Protein AF-A0A1W0VYA9-F1 (afdb_monomer_lite)

Structure (mmCIF, N/CA/C/O backbone):
data_AF-A0A1W0VYA9-F1
#
_entry.id   AF-A0A1W0VYA9-F1
#
loop_
_atom_site.group_PDB
_atom_site.id
_atom_site.type_symbol
_atom_site.label_atom_id
_atom_site.label_alt_id
_atom_site.label_comp_id
_atom_site.label_asym_id
_atom_site.label_entity_id
_atom_site.label_seq_id
_atom_site.pdbx_PDB_ins_code
_atom_site.Cartn_x
_atom_site.Cartn_y
_atom_site.Cartn_z
_atom_site.occupancy
_atom_site.B_iso_or_equiv
_atom_site.auth_seq_id
_atom_site.auth_comp_id
_atom_site.auth_asym_id
_atom_site.auth_atom_id
_atom_site.pdbx_PDB_model_num
ATOM 1 N N . MET A 1 1 ? -23.609 2.599 17.150 1.00 36.56 1 MET A N 1
ATOM 2 C CA . MET A 1 1 ? -22.991 3.908 17.448 1.00 36.56 1 MET A CA 1
ATOM 3 C C . MET A 1 1 ? -21.553 3.846 16.967 1.00 36.56 1 MET A C 1
ATOM 5 O O . MET A 1 1 ? -20.753 3.131 17.550 1.00 36.56 1 MET A O 1
ATOM 9 N N . SER A 1 2 ? -21.270 4.450 15.819 1.00 45.41 2 SER A N 1
ATOM 10 C CA . SER A 1 2 ? -19.968 4.405 15.147 1.00 45.41 2 SER A CA 1
ATOM 11 C C . SER A 1 2 ? -18.981 5.362 15.827 1.00 45.41 2 SER A C 1
ATOM 13 O O . SER A 1 2 ? -19.241 6.559 15.921 1.00 45.41 2 SER A O 1
ATOM 15 N N . ASN A 1 3 ? -17.870 4.805 16.318 1.00 47.19 3 ASN A N 1
ATOM 16 C CA . ASN A 1 3 ? -16.757 5.458 17.019 1.00 47.19 3 ASN A CA 1
ATOM 17 C C . ASN A 1 3 ? -15.982 6.453 16.124 1.00 47.19 3 ASN A C 1
ATOM 19 O O . ASN A 1 3 ? -14.814 6.244 15.819 1.00 47.19 3 ASN A O 1
ATOM 23 N N . PHE A 1 4 ? -16.598 7.565 15.721 1.00 50.06 4 PHE A N 1
ATOM 24 C CA . PHE A 1 4 ? -15.884 8.676 15.066 1.00 50.06 4 PHE A CA 1
ATOM 25 C C . PHE A 1 4 ? -15.090 9.562 16.051 1.00 50.06 4 PHE A C 1
ATOM 27 O O . PHE A 1 4 ? -14.521 10.568 15.646 1.00 50.06 4 PHE A O 1
ATOM 34 N N . LEU A 1 5 ? -15.050 9.221 17.345 1.00 52.38 5 LEU A N 1
ATOM 35 C CA . LEU A 1 5 ? -14.469 10.059 18.404 1.00 52.38 5 LEU A CA 1
ATOM 36 C C . LEU A 1 5 ? -12.966 9.858 18.627 1.00 52.38 5 LEU A C 1
ATOM 38 O O . LEU A 1 5 ? -12.397 10.486 19.516 1.00 52.38 5 LEU A O 1
ATOM 42 N N . THR A 1 6 ? -12.309 8.998 17.851 1.00 66.44 6 THR A N 1
ATOM 43 C CA . THR A 1 6 ? -10.877 8.754 18.020 1.00 66.44 6 THR A CA 1
ATOM 44 C C . THR A 1 6 ? -10.183 8.725 16.673 1.00 66.44 6 THR A C 1
ATOM 46 O O . THR A 1 6 ? -10.578 7.950 15.804 1.00 66.44 6 THR A O 1
ATOM 49 N N . TYR A 1 7 ? -9.114 9.505 16.529 1.00 85.06 7 TYR A N 1
ATOM 50 C CA . TYR A 1 7 ? -8.219 9.515 15.366 1.00 85.06 7 TYR A CA 1
ATOM 51 C C . TYR A 1 7 ? -7.343 8.251 15.301 1.00 85.06 7 TYR A C 1
ATOM 53 O O . TYR A 1 7 ? -6.219 8.293 14.826 1.00 85.06 7 TYR A O 1
ATOM 61 N N . ASN A 1 8 ? -7.833 7.126 15.825 1.00 93.75 8 ASN A N 1
ATOM 62 C CA . ASN A 1 8 ? -7.095 5.877 15.914 1.00 93.75 8 ASN A CA 1
ATOM 63 C C . ASN A 1 8 ? -7.169 5.104 14.600 1.00 93.75 8 ASN A C 1
ATOM 65 O O . ASN A 1 8 ? -8.185 5.125 13.901 1.00 93.75 8 ASN A O 1
ATOM 69 N N . CYS A 1 9 ? -6.109 4.361 14.301 1.00 95.12 9 CYS A N 1
ATOM 70 C CA . CYS A 1 9 ? -6.065 3.505 13.133 1.00 95.12 9 CYS A CA 1
ATOM 71 C C . CYS A 1 9 ? -7.127 2.414 13.237 1.00 95.12 9 CYS A C 1
ATOM 73 O O . CYS A 1 9 ? -7.156 1.624 14.183 1.00 95.12 9 CYS A O 1
ATOM 75 N N . VAL A 1 10 ? -7.973 2.333 12.214 1.00 94.62 10 VAL A N 1
ATOM 76 C CA . VAL A 1 10 ? -9.103 1.395 12.163 1.00 94.62 10 VAL A CA 1
ATOM 77 C C . VAL A 1 10 ? -8.679 -0.073 12.077 1.00 94.62 10 VAL A C 1
ATOM 79 O O . VAL A 1 10 ? -9.494 -0.964 12.299 1.00 94.62 10 VAL A O 1
ATOM 82 N N . PHE A 1 11 ? -7.408 -0.336 11.770 1.00 95.25 11 PHE A N 1
ATOM 83 C CA . PHE A 1 11 ? -6.836 -1.680 11.750 1.00 95.25 11 PHE A CA 1
ATOM 84 C C . PHE A 1 11 ? -6.321 -2.139 13.122 1.00 95.25 11 PHE A C 1
ATOM 86 O O . PHE A 1 11 ? -6.120 -3.334 13.331 1.00 95.25 11 PHE A O 1
ATOM 93 N N . CYS A 1 12 ? -6.118 -1.218 14.065 1.00 93.81 12 CYS A N 1
ATOM 94 C CA . CYS A 1 12 ? -5.491 -1.485 15.358 1.00 93.81 12 CYS A CA 1
ATOM 95 C C . CYS A 1 12 ? -6.550 -1.633 16.461 1.00 93.81 12 CYS A C 1
ATOM 97 O O . CYS A 1 12 ? -6.695 -0.780 17.333 1.00 93.81 12 CYS A O 1
ATOM 99 N N . THR A 1 13 ? -7.314 -2.731 16.424 1.00 87.12 13 THR A N 1
ATOM 100 C CA . THR A 1 13 ? -8.435 -2.954 17.359 1.00 87.12 13 THR A CA 1
ATOM 101 C C . THR A 1 13 ? -7.998 -3.395 18.756 1.00 87.12 13 THR A C 1
ATOM 103 O O . THR A 1 13 ? -8.692 -3.109 19.726 1.00 87.12 13 THR A O 1
ATOM 106 N N . SER A 1 14 ? -6.875 -4.111 18.873 1.00 86.38 14 SER A N 1
ATOM 107 C CA . SER A 1 14 ? -6.398 -4.666 20.152 1.00 86.38 14 SER A CA 1
ATOM 108 C C . SER A 1 14 ? -5.595 -3.668 20.985 1.00 86.38 14 SER A C 1
ATOM 110 O O . SER A 1 14 ? -5.636 -3.721 22.209 1.00 86.38 14 SER A O 1
ATOM 112 N N . MET A 1 15 ? -4.874 -2.757 20.330 1.00 88.75 15 MET A N 1
ATOM 113 C CA . MET A 1 15 ? -4.170 -1.643 20.960 1.00 88.75 15 MET A CA 1
ATOM 114 C C . MET A 1 15 ? -4.425 -0.393 20.119 1.00 88.75 15 MET A C 1
ATOM 116 O O . MET A 1 15 ? -3.854 -0.292 19.033 1.00 88.75 15 MET A O 1
ATOM 120 N N . PRO A 1 16 ? -5.296 0.528 20.568 1.00 89.81 16 PRO A N 1
ATOM 121 C CA . PRO A 1 16 ? -5.581 1.747 19.827 1.00 89.81 16 PRO A CA 1
ATOM 122 C C . PRO A 1 16 ? -4.317 2.597 19.685 1.00 89.81 16 PRO A C 1
ATOM 124 O O . PRO A 1 16 ? -3.683 2.954 20.675 1.00 89.81 16 PRO A O 1
ATOM 127 N N . ILE A 1 17 ? -3.960 2.903 18.442 1.00 93.00 17 ILE A N 1
ATOM 128 C CA . ILE A 1 17 ? -2.825 3.754 18.079 1.00 93.00 17 ILE A CA 1
ATOM 129 C C . ILE A 1 17 ? -3.374 4.880 17.212 1.00 93.00 17 ILE A C 1
ATOM 131 O O . ILE A 1 17 ? -4.177 4.614 16.316 1.00 93.00 17 ILE A O 1
ATOM 135 N N . GLU A 1 18 ? -2.939 6.113 17.464 1.00 93.88 18 GLU A N 1
ATOM 136 C CA . GLU A 1 18 ? -3.284 7.262 16.629 1.00 93.88 18 GLU A CA 1
ATOM 137 C C . GLU A 1 18 ? -2.821 7.035 15.183 1.00 93.88 18 GLU A C 1
ATOM 139 O O . GLU A 1 18 ? -1.686 6.637 14.909 1.00 93.88 18 GLU A O 1
ATOM 144 N N . GLU A 1 19 ? -3.719 7.265 14.236 1.00 93.81 19 GLU A N 1
ATOM 145 C C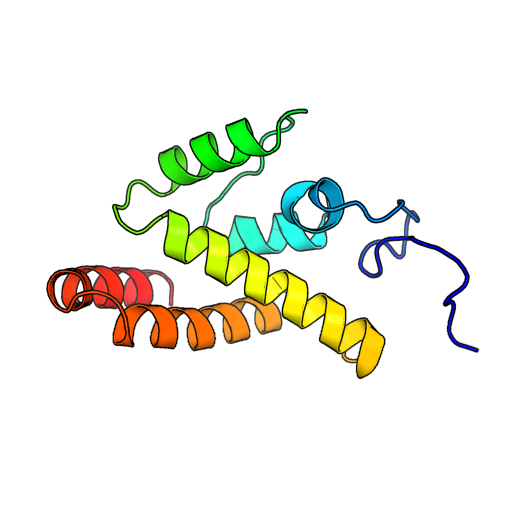A . GLU A 1 19 ? -3.436 7.095 12.825 1.00 93.81 19 GLU A CA 1
ATOM 146 C C . GLU A 1 19 ? -2.657 8.294 12.287 1.00 93.81 19 GLU A C 1
ATOM 148 O O . GLU A 1 19 ? -3.198 9.374 12.064 1.00 93.81 19 GLU A O 1
ATOM 153 N N . SER A 1 20 ? -1.380 8.072 12.002 1.00 94.38 20 SER A N 1
ATOM 154 C CA . SER A 1 20 ? -0.578 8.945 11.148 1.00 94.38 20 SER A CA 1
ATOM 155 C C . SER A 1 20 ? -0.416 8.333 9.754 1.00 94.38 20 SER A C 1
ATOM 157 O O . SER A 1 20 ? -0.682 7.149 9.541 1.00 94.38 20 SER A O 1
ATOM 159 N N . VAL A 1 21 ? 0.069 9.123 8.791 1.00 93.69 21 VAL A N 1
ATOM 160 C CA . VAL A 1 21 ? 0.434 8.613 7.455 1.00 93.69 21 VAL A CA 1
ATOM 161 C C . VAL A 1 21 ? 1.492 7.511 7.572 1.00 93.69 21 VAL A C 1
ATOM 163 O O . VAL A 1 21 ? 1.356 6.460 6.947 1.00 93.69 21 VAL A O 1
ATOM 166 N N . THR A 1 22 ? 2.510 7.720 8.412 1.00 94.19 22 THR A N 1
ATOM 167 C CA . THR A 1 22 ? 3.563 6.730 8.673 1.00 94.19 22 THR A CA 1
ATOM 168 C C . THR A 1 22 ? 2.983 5.459 9.276 1.00 94.19 22 THR A C 1
ATOM 170 O O . THR A 1 22 ? 3.263 4.370 8.783 1.00 94.19 22 THR A O 1
ATOM 173 N N . HIS A 1 23 ? 2.088 5.586 10.258 1.00 94.88 23 HIS A N 1
ATOM 174 C CA . HIS A 1 23 ? 1.462 4.420 10.859 1.00 94.88 23 HIS A CA 1
ATOM 175 C C . HIS A 1 23 ? 0.615 3.653 9.844 1.00 94.88 23 HIS A C 1
ATOM 177 O O . HIS A 1 23 ? 0.801 2.452 9.674 1.00 94.88 23 HIS A O 1
ATOM 183 N N . LEU A 1 24 ? -0.277 4.338 9.126 1.00 96.31 24 LEU A N 1
ATOM 184 C CA . LEU A 1 24 ? -1.184 3.703 8.173 1.00 96.31 24 LEU A CA 1
ATOM 185 C C . LEU A 1 24 ? -0.438 2.896 7.105 1.00 96.31 24 LEU A C 1
ATOM 187 O O . LEU A 1 24 ? -0.887 1.810 6.741 1.00 96.31 24 LEU A O 1
ATOM 191 N N . PHE A 1 25 ? 0.674 3.424 6.594 1.00 96.56 25 PHE A N 1
ATOM 192 C CA . PHE A 1 25 ? 1.387 2.794 5.488 1.00 96.56 25 PHE A CA 1
ATOM 193 C C . PHE A 1 25 ? 2.574 1.935 5.911 1.00 96.56 25 PHE A C 1
ATOM 195 O O . PHE A 1 25 ? 2.912 1.042 5.147 1.00 96.56 25 PHE A O 1
ATOM 202 N N . LEU A 1 26 ? 3.204 2.153 7.067 1.00 95.19 26 LEU A N 1
ATOM 203 C CA . LEU A 1 26 ? 4.448 1.466 7.448 1.00 95.19 26 LEU A CA 1
ATOM 204 C C . LEU A 1 26 ? 4.336 0.732 8.789 1.00 95.19 26 LEU A C 1
ATOM 206 O O . LEU A 1 26 ? 4.628 -0.462 8.852 1.00 95.19 26 LEU A O 1
ATOM 210 N N . ASP A 1 27 ? 3.895 1.407 9.853 1.00 94.00 27 ASP A N 1
ATOM 211 C CA . ASP A 1 27 ? 3.974 0.832 11.208 1.00 94.00 27 ASP A CA 1
ATOM 212 C C . ASP A 1 27 ? 2.790 -0.075 11.559 1.00 94.00 27 ASP A C 1
ATOM 214 O O . ASP A 1 27 ? 2.885 -0.920 12.449 1.00 94.00 27 ASP A O 1
ATOM 218 N N . CYS A 1 28 ? 1.654 0.096 10.883 1.00 95.56 28 CYS A N 1
ATOM 219 C CA . CYS A 1 28 ? 0.455 -0.685 11.137 1.00 95.56 28 CYS A CA 1
ATOM 220 C C . CYS A 1 28 ? 0.713 -2.173 10.835 1.00 95.56 28 CYS A C 1
ATOM 222 O O . CYS A 1 28 ? 1.120 -2.500 9.714 1.00 95.56 28 CYS A O 1
ATOM 224 N N . PRO A 1 29 ? 0.390 -3.107 11.754 1.00 95.75 29 PRO A N 1
ATOM 225 C CA . PRO A 1 29 ? 0.570 -4.541 11.514 1.00 95.75 29 PRO A CA 1
ATOM 226 C C . PRO A 1 29 ? -0.144 -5.039 10.248 1.00 95.75 29 PRO A C 1
ATOM 228 O O . PRO A 1 29 ? 0.383 -5.868 9.505 1.00 95.75 29 PRO A O 1
ATOM 231 N N . PHE A 1 30 ? -1.326 -4.491 9.944 1.00 97.06 30 PHE A N 1
ATOM 232 C CA . PHE A 1 30 ? -2.032 -4.808 8.704 1.00 97.06 30 PHE A CA 1
ATOM 233 C C . PHE A 1 30 ? -1.233 -4.369 7.466 1.00 97.06 30 PHE A C 1
ATOM 235 O O . PHE A 1 30 ? -1.079 -5.147 6.526 1.00 97.06 30 PHE A O 1
ATOM 242 N N . ALA A 1 31 ? -0.671 -3.159 7.471 1.00 97.19 31 ALA A N 1
ATOM 243 C CA . ALA A 1 31 ? 0.164 -2.677 6.374 1.00 97.19 31 ALA A CA 1
ATOM 244 C C . ALA A 1 31 ? 1.433 -3.528 6.216 1.00 97.19 31 ALA A C 1
ATOM 246 O O . ALA A 1 31 ? 1.742 -3.957 5.106 1.00 97.19 31 ALA A O 1
ATOM 247 N N . GLN A 1 32 ? 2.109 -3.867 7.317 1.00 96.75 32 GLN A N 1
ATOM 248 C CA . GLN A 1 32 ? 3.293 -4.737 7.303 1.00 96.75 32 GLN A CA 1
ATOM 249 C C . GLN A 1 32 ? 2.994 -6.109 6.695 1.00 96.75 32 GLN A C 1
ATOM 251 O O . GLN A 1 32 ? 3.754 -6.587 5.855 1.00 96.75 32 GLN A O 1
ATOM 256 N N . THR A 1 33 ? 1.857 -6.721 7.044 1.00 97.44 33 THR A N 1
ATOM 257 C CA . THR A 1 33 ? 1.450 -7.991 6.419 1.00 97.44 33 THR A CA 1
ATOM 258 C C . THR A 1 33 ? 1.142 -7.840 4.929 1.00 97.44 33 THR A C 1
ATOM 260 O O . THR A 1 33 ? 1.439 -8.758 4.169 1.00 97.44 33 THR A O 1
ATOM 263 N N . CYS A 1 34 ? 0.623 -6.691 4.481 1.00 97.94 34 CYS A N 1
ATOM 264 C CA . CYS A 1 34 ? 0.439 -6.402 3.056 1.00 97.94 34 CYS A CA 1
ATOM 265 C C . CYS A 1 34 ? 1.782 -6.271 2.320 1.00 97.94 34 CYS A C 1
ATOM 267 O O . CYS A 1 34 ? 1.952 -6.887 1.267 1.00 97.94 34 CYS A O 1
ATOM 269 N N . TRP A 1 35 ? 2.758 -5.552 2.882 1.00 97.75 35 TRP A N 1
ATOM 270 C CA . TRP A 1 35 ? 4.114 -5.460 2.321 1.00 97.75 35 TRP A CA 1
ATOM 271 C C . TRP A 1 35 ? 4.816 -6.815 2.264 1.00 97.75 35 TRP A C 1
ATOM 273 O O . TRP A 1 35 ? 5.405 -7.155 1.237 1.00 97.75 35 TRP A O 1
ATOM 283 N N . ALA A 1 36 ? 4.662 -7.638 3.302 1.00 97.00 36 ALA A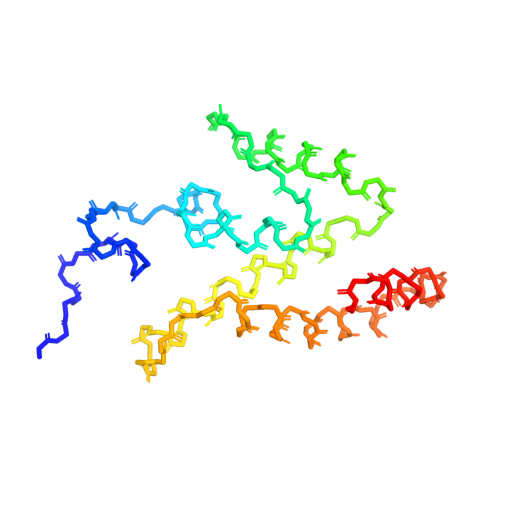 N 1
ATOM 284 C CA . ALA A 1 36 ? 5.218 -8.986 3.340 1.00 97.00 36 ALA A CA 1
ATOM 285 C C . ALA A 1 36 ? 4.706 -9.868 2.188 1.00 97.00 36 ALA A C 1
ATOM 287 O O . ALA A 1 36 ? 5.424 -10.753 1.727 1.00 97.00 36 ALA A O 1
ATOM 288 N N . THR A 1 37 ? 3.507 -9.601 1.649 1.00 96.38 37 THR A N 1
ATOM 289 C CA . THR A 1 37 ? 3.023 -10.326 0.462 1.00 96.38 37 THR A CA 1
ATOM 290 C C . THR A 1 37 ? 3.881 -10.088 -0.774 1.00 96.38 37 THR A C 1
ATOM 292 O O . THR A 1 37 ? 3.903 -10.963 -1.628 1.00 96.38 37 THR A O 1
ATOM 295 N N . LEU A 1 38 ? 4.565 -8.941 -0.866 1.00 95.00 38 LEU A N 1
ATOM 296 C CA . LEU A 1 38 ? 5.518 -8.562 -1.918 1.00 95.00 38 LEU A CA 1
ATOM 297 C C . LEU A 1 38 ? 6.957 -8.996 -1.595 1.00 95.00 38 LEU A C 1
ATOM 299 O O . LEU A 1 38 ? 7.877 -8.621 -2.316 1.00 95.00 38 LEU A O 1
ATOM 303 N N . GLY A 1 39 ? 7.165 -9.739 -0.502 1.00 94.94 39 GLY A N 1
ATOM 304 C CA . GLY A 1 39 ? 8.498 -10.077 -0.001 1.00 94.94 39 GLY A CA 1
ATOM 305 C C . GLY A 1 39 ? 9.234 -8.897 0.641 1.00 94.94 39 GLY A C 1
ATOM 306 O O . GLY A 1 39 ? 10.442 -8.977 0.836 1.00 94.94 39 GLY A O 1
ATOM 307 N N . LEU A 1 40 ? 8.528 -7.806 0.961 1.00 95.75 40 LEU A N 1
ATOM 308 C CA . LEU A 1 40 ? 9.120 -6.612 1.557 1.00 95.75 40 LEU A CA 1
ATOM 309 C C . LEU A 1 40 ? 9.110 -6.677 3.082 1.00 95.75 40 LEU A C 1
ATOM 311 O O . LEU A 1 40 ? 8.081 -6.953 3.702 1.00 95.75 40 LEU A O 1
ATOM 315 N N . ILE A 1 41 ? 10.253 -6.348 3.679 1.00 93.38 41 ILE A N 1
ATOM 316 C CA . ILE A 1 41 ? 10.417 -6.190 5.123 1.00 93.38 41 ILE A CA 1
ATOM 317 C C . ILE A 1 41 ? 10.452 -4.697 5.433 1.00 93.38 41 ILE A C 1
ATOM 319 O O . ILE A 1 41 ? 11.294 -3.965 4.902 1.00 93.38 41 ILE A O 1
ATOM 323 N N . VAL A 1 42 ? 9.535 -4.253 6.296 1.00 91.19 42 VAL A N 1
ATOM 324 C CA . VAL A 1 42 ? 9.494 -2.870 6.780 1.00 91.19 42 VAL A CA 1
ATOM 325 C C . VAL A 1 42 ? 10.596 -2.687 7.824 1.00 91.19 42 VAL A C 1
ATOM 327 O O . VAL A 1 42 ? 10.566 -3.357 8.857 1.00 91.19 42 VAL A O 1
ATOM 330 N N . PRO A 1 43 ? 11.597 -1.832 7.572 1.00 86.25 43 PRO A N 1
ATOM 331 C CA . PRO A 1 43 ? 12.656 -1.587 8.532 1.00 86.25 43 PRO A CA 1
ATOM 332 C C . PRO A 1 43 ? 12.123 -0.717 9.683 1.00 86.25 43 PRO A C 1
ATOM 334 O O . PRO A 1 43 ? 11.296 0.169 9.476 1.00 86.25 43 PRO A O 1
ATOM 337 N N . HIS A 1 44 ? 12.617 -0.935 10.903 1.00 79.44 44 HIS A N 1
ATOM 338 C CA . HIS A 1 44 ? 12.298 -0.080 12.051 1.00 79.44 44 HIS A CA 1
ATOM 339 C C . HIS A 1 44 ? 13.099 1.227 11.987 1.00 79.44 44 HIS A C 1
ATOM 341 O O . HIS A 1 44 ? 14.093 1.401 12.693 1.00 79.44 44 HIS A O 1
ATOM 347 N N . LEU A 1 45 ? 12.687 2.132 11.102 1.00 78.56 45 LEU A N 1
ATOM 348 C CA . LEU A 1 45 ? 13.308 3.440 10.901 1.00 78.56 45 LEU A CA 1
ATOM 349 C C . LEU A 1 45 ? 12.336 4.557 11.263 1.00 78.56 45 LEU A C 1
ATOM 351 O O . LEU A 1 45 ? 11.136 4.441 11.049 1.00 78.56 45 LEU A O 1
ATOM 355 N N . GLN A 1 46 ? 12.872 5.671 11.760 1.00 76.56 46 GLN A N 1
ATOM 356 C CA . GLN A 1 46 ? 12.075 6.873 12.024 1.00 76.56 46 GLN A CA 1
ATOM 357 C C . GLN A 1 46 ? 11.754 7.665 10.749 1.00 76.56 46 GLN A C 1
ATOM 359 O O . GLN A 1 46 ? 10.796 8.431 10.745 1.00 76.56 46 GLN A O 1
ATOM 364 N N . ASP A 1 47 ? 12.543 7.493 9.681 1.00 88.81 47 ASP A N 1
ATOM 365 C CA . ASP A 1 47 ? 12.376 8.219 8.420 1.00 88.81 47 ASP A CA 1
ATOM 366 C C . ASP A 1 47 ? 11.599 7.385 7.374 1.00 88.81 47 ASP A C 1
ATOM 368 O O . ASP A 1 47 ? 12.121 6.381 6.860 1.00 88.81 47 ASP A O 1
ATOM 372 N N . PRO A 1 48 ? 10.373 7.803 6.996 1.00 89.31 48 PRO A N 1
ATOM 373 C CA . PRO A 1 48 ? 9.593 7.147 5.950 1.00 89.31 48 PRO A CA 1
ATOM 374 C C . PRO A 1 48 ? 10.288 7.163 4.582 1.00 89.31 48 PRO A C 1
ATOM 376 O O . PRO A 1 48 ? 10.127 6.221 3.802 1.00 89.31 48 PRO A O 1
ATOM 379 N N . PHE A 1 49 ? 11.081 8.195 4.273 1.00 90.31 49 PHE A N 1
ATOM 380 C CA . PHE A 1 49 ? 11.760 8.295 2.980 1.00 90.31 49 PHE A CA 1
ATOM 381 C C . PHE A 1 49 ? 12.874 7.259 2.852 1.00 90.31 49 PHE A C 1
ATOM 383 O O . PHE A 1 49 ? 12.993 6.609 1.808 1.00 90.31 49 PHE A O 1
ATOM 390 N N . LEU A 1 50 ? 13.635 7.030 3.924 1.00 92.94 50 LEU A N 1
ATOM 391 C CA . LEU A 1 50 ? 14.640 5.970 3.958 1.00 92.94 50 LEU A CA 1
ATOM 392 C C . LEU A 1 50 ? 14.005 4.578 3.802 1.00 92.94 50 LEU A C 1
ATOM 394 O O . LEU A 1 50 ? 14.547 3.730 3.091 1.00 92.94 50 LEU A O 1
ATOM 398 N N . THR A 1 51 ? 12.814 4.367 4.368 1.00 93.25 51 THR A N 1
ATOM 399 C CA . THR A 1 51 ? 12.046 3.125 4.170 1.00 93.25 51 THR A CA 1
ATOM 400 C C . THR A 1 51 ? 11.701 2.895 2.697 1.00 93.25 51 THR A C 1
ATOM 402 O O . THR A 1 51 ? 11.905 1.796 2.179 1.00 93.25 51 THR A O 1
ATOM 405 N N . VAL A 1 52 ? 11.267 3.934 1.976 1.00 92.94 52 VAL A N 1
ATOM 406 C CA . VAL A 1 52 ? 11.000 3.842 0.529 1.00 92.94 52 VAL A CA 1
ATOM 407 C C . VAL A 1 52 ? 12.271 3.499 -0.254 1.00 92.94 52 VAL A C 1
ATOM 409 O O . VAL A 1 52 ? 12.227 2.667 -1.163 1.00 92.94 52 VAL A O 1
ATOM 412 N N . VAL A 1 53 ? 13.418 4.092 0.096 1.00 94.06 53 VAL A N 1
ATOM 413 C CA . VAL A 1 53 ? 14.711 3.754 -0.527 1.00 94.06 53 VAL A CA 1
ATOM 414 C C . VAL A 1 53 ? 15.053 2.278 -0.308 1.00 94.06 53 VAL A C 1
ATOM 416 O O . VAL A 1 53 ? 15.441 1.595 -1.259 1.00 94.06 53 VAL A O 1
ATOM 419 N N . MET A 1 54 ? 14.845 1.757 0.902 1.00 94.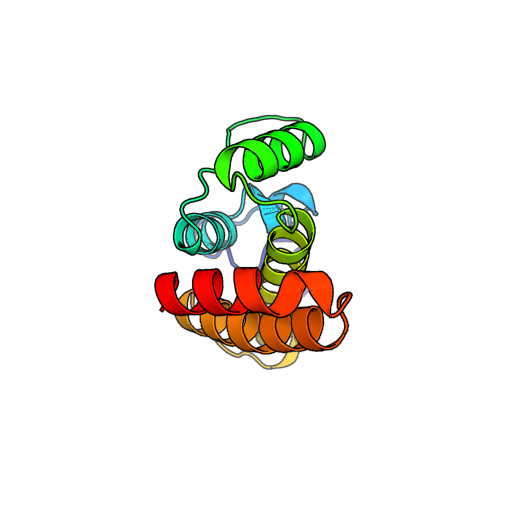25 54 MET A N 1
ATOM 420 C CA . MET A 1 54 ? 15.077 0.344 1.210 1.00 94.25 54 MET A CA 1
ATOM 421 C C . MET A 1 54 ? 14.113 -0.591 0.481 1.00 94.25 54 MET A C 1
ATOM 423 O O . MET A 1 54 ? 14.542 -1.630 -0.011 1.00 94.25 54 MET A O 1
ATOM 427 N N . PHE A 1 55 ? 12.835 -0.236 0.355 1.00 95.44 55 PHE A N 1
ATOM 428 C CA . PHE A 1 55 ? 11.889 -1.016 -0.443 1.00 95.44 55 PHE A CA 1
ATOM 429 C C . PHE A 1 55 ? 12.299 -1.091 -1.913 1.00 95.44 55 PHE A C 1
ATOM 431 O O . PHE A 1 55 ? 12.262 -2.165 -2.512 1.00 95.44 55 PHE A O 1
ATOM 438 N N . LYS A 1 56 ? 12.743 0.030 -2.493 1.00 94.81 56 LYS A N 1
ATOM 439 C CA . LYS A 1 56 ? 13.277 0.038 -3.862 1.00 94.81 56 LYS A CA 1
ATOM 440 C C . LYS A 1 56 ? 14.497 -0.869 -3.992 1.00 94.81 56 LYS A C 1
ATOM 442 O O . LYS A 1 56 ? 14.605 -1.580 -4.988 1.00 94.81 56 LYS A O 1
ATOM 447 N N . ALA A 1 57 ? 15.386 -0.850 -2.997 1.00 94.00 57 ALA A N 1
ATOM 448 C CA . ALA A 1 57 ? 16.537 -1.741 -2.962 1.00 94.00 57 ALA A CA 1
ATOM 449 C C . ALA A 1 57 ? 16.097 -3.210 -2.904 1.00 94.00 57 ALA A C 1
ATOM 451 O O . ALA A 1 57 ? 16.594 -3.983 -3.702 1.00 94.00 57 ALA A O 1
ATOM 452 N N . GLN A 1 58 ? 15.125 -3.575 -2.062 1.00 94.81 58 GLN A N 1
ATOM 453 C CA . GLN A 1 58 ? 14.618 -4.951 -1.934 1.00 94.81 58 GLN A CA 1
ATOM 454 C C . GLN A 1 58 ? 13.902 -5.471 -3.197 1.00 94.81 58 GLN A C 1
ATOM 456 O O . GLN A 1 58 ? 14.021 -6.647 -3.525 1.00 94.81 58 GLN A O 1
ATOM 461 N N . LEU A 1 59 ? 13.160 -4.620 -3.918 1.00 92.94 59 LEU A N 1
ATOM 462 C CA . LEU A 1 59 ? 12.406 -5.029 -5.116 1.00 92.94 59 LEU A CA 1
ATOM 463 C C . LEU A 1 59 ? 13.283 -5.265 -6.351 1.00 92.94 59 LEU A C 1
ATOM 465 O O . LEU A 1 59 ? 12.852 -5.965 -7.266 1.00 92.94 59 LEU A O 1
ATOM 469 N N . HIS A 1 60 ? 14.465 -4.643 -6.416 1.00 88.88 60 HIS A N 1
ATOM 470 C CA . HIS A 1 60 ? 15.431 -4.788 -7.513 1.00 88.88 60 HIS A CA 1
ATOM 471 C C . HIS A 1 60 ? 14.844 -4.654 -8.939 1.00 88.88 60 HIS A C 1
ATOM 473 O O . HIS A 1 60 ? 15.344 -5.268 -9.881 1.00 88.88 60 HIS A O 1
ATOM 479 N N . CYS A 1 61 ? 13.800 -3.840 -9.134 1.00 86.06 61 CYS A N 1
ATOM 480 C CA . CYS A 1 61 ? 13.149 -3.658 -10.434 1.00 86.06 61 CYS A CA 1
ATOM 481 C C . CYS A 1 61 ? 12.980 -2.171 -10.803 1.00 86.06 61 CYS A C 1
ATOM 483 O O . CYS A 1 61 ? 12.863 -1.314 -9.920 1.00 86.06 61 CYS A O 1
ATOM 485 N N . PRO A 1 62 ? 12.951 -1.832 -12.108 1.00 84.38 62 PRO A N 1
ATOM 486 C CA . PRO A 1 62 ? 12.872 -0.441 -12.561 1.00 84.38 62 PRO A CA 1
ATOM 487 C C . PRO A 1 62 ? 11.515 0.222 -12.280 1.00 84.38 62 PRO A C 1
ATOM 489 O O . PRO A 1 62 ? 11.438 1.445 -12.285 1.00 84.38 62 PRO A O 1
ATOM 492 N N . PHE A 1 63 ? 10.475 -0.571 -12.005 1.00 86.44 63 PHE A N 1
ATOM 493 C CA . PHE A 1 63 ? 9.105 -0.129 -11.716 1.00 86.44 63 PHE A CA 1
ATOM 494 C C . PHE A 1 63 ? 8.737 -0.278 -10.226 1.00 86.44 63 PHE A C 1
ATOM 496 O O . PHE A 1 63 ? 7.580 -0.485 -9.852 1.00 86.44 63 PHE A O 1
ATOM 503 N N . ALA A 1 64 ? 9.741 -0.227 -9.344 1.00 91.75 64 ALA A N 1
ATOM 504 C CA . ALA A 1 64 ? 9.530 -0.383 -7.910 1.00 91.75 64 ALA A CA 1
ATOM 505 C C . ALA A 1 64 ? 8.549 0.662 -7.354 1.00 91.75 64 ALA A C 1
ATOM 507 O O . ALA A 1 64 ? 7.706 0.328 -6.529 1.00 91.75 64 ALA A O 1
ATOM 508 N N . LEU A 1 65 ? 8.610 1.916 -7.816 1.00 92.31 65 LEU A N 1
ATOM 509 C CA . LEU A 1 65 ? 7.714 2.965 -7.322 1.00 92.31 65 LEU A CA 1
ATOM 510 C C . LEU A 1 65 ? 6.251 2.696 -7.682 1.00 92.31 65 LEU A C 1
ATOM 512 O O . LEU A 1 65 ? 5.374 2.946 -6.862 1.00 92.31 65 LEU A O 1
ATOM 516 N N . GLU A 1 66 ? 5.985 2.136 -8.855 1.00 91.62 66 GLU A N 1
ATOM 517 C CA . GLU A 1 66 ? 4.656 1.738 -9.299 1.00 91.62 66 GLU A CA 1
ATOM 518 C C . GLU A 1 66 ? 4.089 0.648 -8.384 1.00 91.62 66 GLU A C 1
ATOM 520 O O . GLU A 1 66 ? 2.925 0.731 -7.988 1.00 91.62 66 GLU A O 1
ATOM 525 N N . ILE A 1 67 ? 4.915 -0.324 -7.975 1.00 93.75 67 ILE A N 1
ATOM 526 C CA . ILE A 1 67 ? 4.532 -1.341 -6.983 1.00 93.75 67 ILE A CA 1
ATOM 527 C C . ILE A 1 67 ? 4.190 -0.673 -5.646 1.00 93.75 67 ILE A C 1
ATOM 529 O O . ILE A 1 67 ? 3.112 -0.908 -5.097 1.00 93.75 67 ILE A O 1
ATOM 533 N N . LEU A 1 68 ? 5.077 0.184 -5.128 1.00 95.62 68 LEU A N 1
ATOM 534 C CA . LEU A 1 68 ? 4.893 0.816 -3.817 1.00 95.62 68 LEU A CA 1
ATOM 535 C C . LEU A 1 68 ? 3.654 1.713 -3.781 1.00 95.62 68 LEU A C 1
ATOM 537 O O . LEU A 1 68 ? 2.835 1.600 -2.872 1.00 95.62 68 LEU A O 1
ATOM 541 N N . ILE A 1 69 ? 3.473 2.562 -4.793 1.00 95.38 69 ILE A N 1
ATOM 542 C CA . ILE A 1 69 ? 2.312 3.452 -4.898 1.00 95.38 69 ILE A CA 1
ATOM 543 C C . ILE A 1 69 ? 1.022 2.631 -4.987 1.00 95.38 69 ILE A C 1
ATOM 545 O O . ILE A 1 69 ? 0.044 2.948 -4.310 1.00 95.38 69 ILE A O 1
ATOM 549 N N . THR A 1 70 ? 1.019 1.551 -5.770 1.00 96.31 70 THR A N 1
ATOM 550 C CA . THR A 1 70 ? -0.180 0.723 -5.947 1.00 96.31 70 THR A CA 1
ATOM 551 C C . THR A 1 70 ? -0.537 -0.058 -4.682 1.00 96.31 70 THR A C 1
ATOM 553 O O . THR A 1 70 ? -1.718 -0.195 -4.348 1.00 96.31 70 THR A O 1
ATOM 556 N N . MET A 1 71 ? 0.452 -0.548 -3.933 1.00 97.81 71 MET A N 1
ATOM 557 C CA . MET A 1 71 ? 0.192 -1.207 -2.651 1.00 97.81 71 MET A CA 1
ATOM 558 C C . MET A 1 71 ? -0.318 -0.208 -1.607 1.00 97.81 71 MET A C 1
ATOM 560 O O . MET A 1 71 ? -1.319 -0.485 -0.947 1.00 97.81 71 MET A O 1
ATOM 564 N N . SER A 1 72 ? 0.265 0.992 -1.527 1.00 97.81 72 SER A N 1
ATOM 565 C CA . SER A 1 72 ? -0.252 2.068 -0.670 1.00 97.81 72 SER A CA 1
ATOM 566 C C . SER A 1 72 ? -1.698 2.428 -1.024 1.00 97.81 72 SER A C 1
ATOM 568 O O . SER A 1 72 ? -2.553 2.517 -0.142 1.00 97.81 72 SER A O 1
ATOM 570 N N . TRP A 1 73 ? -2.018 2.545 -2.316 1.00 97.75 73 TRP A N 1
ATOM 571 C CA . TRP A 1 73 ? -3.394 2.748 -2.778 1.00 97.75 73 TRP A CA 1
ATOM 572 C C . TRP A 1 73 ? -4.335 1.612 -2.350 1.00 97.75 73 TRP A C 1
ATOM 574 O O . TRP A 1 73 ? -5.473 1.855 -1.943 1.00 97.75 73 TRP A O 1
ATOM 584 N N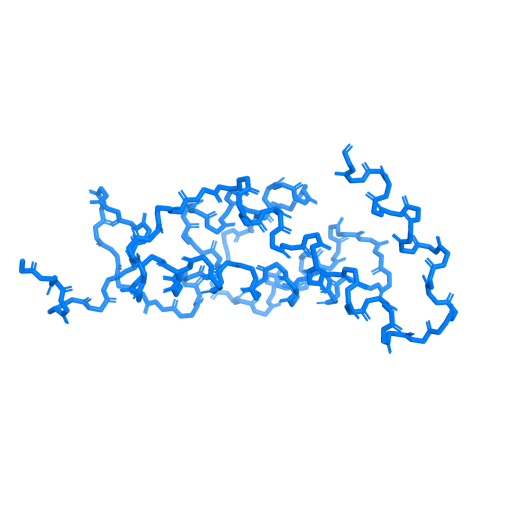 . SER A 1 74 ? -3.856 0.370 -2.391 1.00 98.31 74 SER A N 1
ATOM 585 C CA . SER A 1 74 ? -4.629 -0.809 -1.990 1.00 98.31 74 SER A CA 1
ATOM 586 C C . SER A 1 74 ? -4.916 -0.816 -0.486 1.00 98.31 74 SER A C 1
ATOM 588 O O . SER A 1 74 ? -6.065 -1.014 -0.089 1.00 98.31 74 SER A O 1
ATOM 590 N N . ILE A 1 75 ? -3.918 -0.509 0.350 1.00 98.44 75 ILE A N 1
ATOM 591 C CA . ILE A 1 75 ? -4.074 -0.363 1.808 1.00 98.44 75 ILE A CA 1
ATOM 592 C C . ILE A 1 75 ? -5.080 0.749 2.129 1.00 98.44 75 ILE A C 1
ATOM 594 O O . ILE A 1 75 ? -6.019 0.541 2.903 1.00 98.44 75 ILE A O 1
ATOM 598 N N . TRP A 1 76 ? -4.935 1.910 1.486 1.00 98.31 76 TRP A N 1
ATOM 599 C CA . TRP A 1 76 ? -5.855 3.034 1.657 1.00 98.31 76 TRP A CA 1
ATOM 600 C C . TRP A 1 76 ? -7.288 2.683 1.228 1.00 98.31 76 TRP A C 1
ATOM 602 O O . TRP A 1 76 ? -8.250 3.029 1.917 1.00 98.31 76 TRP A O 1
ATOM 612 N N . SER A 1 77 ? -7.445 1.929 0.139 1.00 98.19 77 SER A N 1
ATOM 613 C CA . SER A 1 77 ? -8.752 1.453 -0.329 1.00 98.19 77 SER A CA 1
ATOM 614 C C . SER A 1 77 ? -9.408 0.505 0.678 1.00 98.19 77 SER A C 1
ATOM 616 O O . SER A 1 77 ? -10.592 0.658 0.976 1.00 98.19 77 SER A O 1
ATOM 618 N N . ILE A 1 78 ? -8.644 -0.427 1.262 1.00 98.31 78 ILE A N 1
ATOM 619 C CA . ILE A 1 78 ? -9.138 -1.320 2.322 1.00 98.31 78 ILE A CA 1
ATOM 620 C C . ILE A 1 78 ? -9.587 -0.524 3.550 1.00 98.31 78 ILE A C 1
ATOM 622 O O . ILE A 1 78 ? -10.662 -0.794 4.090 1.00 98.31 78 ILE A O 1
ATOM 626 N N . ARG A 1 79 ? -8.802 0.478 3.965 1.00 97.38 79 ARG A N 1
ATOM 627 C CA . ARG A 1 79 ? -9.156 1.369 5.078 1.00 97.38 79 ARG A CA 1
ATOM 628 C C . ARG A 1 79 ? -10.487 2.070 4.815 1.00 97.38 79 ARG A C 1
ATOM 630 O O . ARG A 1 79 ? -11.365 2.079 5.673 1.00 97.38 79 ARG A O 1
ATOM 637 N N . ASN A 1 80 ? -10.651 2.638 3.626 1.00 97.44 80 ASN A N 1
ATOM 638 C CA . ASN A 1 80 ? -11.871 3.351 3.265 1.00 97.44 80 ASN A CA 1
ATOM 639 C C . ASN A 1 80 ? -13.083 2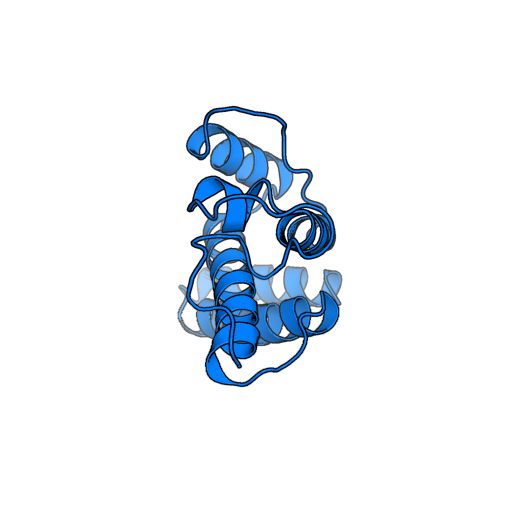.427 3.158 1.00 97.44 80 ASN A C 1
ATOM 641 O O . ASN A 1 80 ? -14.171 2.800 3.589 1.00 97.44 80 ASN A O 1
ATOM 645 N N . ASP A 1 81 ? -12.915 1.221 2.624 1.00 97.94 81 ASP A N 1
ATOM 646 C CA . ASP A 1 81 ? -13.986 0.229 2.593 1.00 97.94 81 ASP A CA 1
ATOM 647 C C . ASP A 1 81 ? -14.441 -0.163 4.008 1.00 97.94 81 ASP A C 1
ATOM 649 O O . ASP A 1 81 ? -15.639 -0.333 4.240 1.00 97.94 81 ASP A O 1
ATOM 653 N N . LEU A 1 82 ? -13.519 -0.255 4.968 1.00 96.12 82 LEU A N 1
ATOM 654 C CA . LEU A 1 82 ? -13.877 -0.480 6.366 1.00 96.12 82 LEU A CA 1
ATOM 655 C C . LEU A 1 82 ? -14.649 0.715 6.948 1.00 96.12 82 LEU A C 1
ATOM 657 O O . LEU A 1 82 ? -15.725 0.524 7.509 1.00 96.12 82 LEU A O 1
ATOM 661 N N . ILE A 1 83 ? -14.143 1.939 6.774 1.00 94.38 83 ILE A N 1
ATOM 662 C CA . ILE A 1 83 ? -14.750 3.157 7.344 1.00 94.38 83 ILE A CA 1
ATOM 663 C C . ILE A 1 83 ? -16.129 3.447 6.743 1.00 94.38 83 ILE A C 1
ATOM 665 O O . ILE A 1 83 ? -17.083 3.707 7.473 1.00 94.38 83 ILE A O 1
ATOM 669 N N . PHE A 1 84 ? -16.239 3.427 5.415 1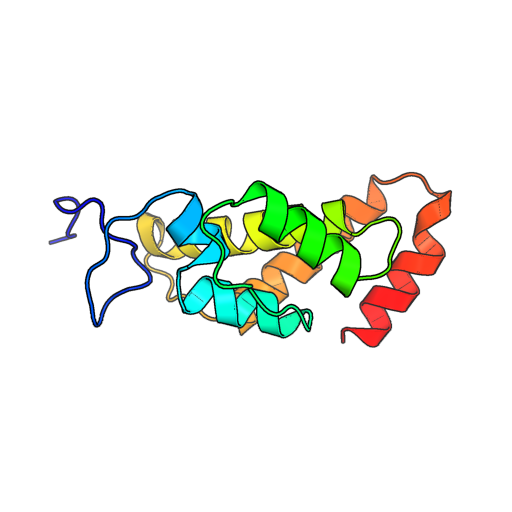.00 96.19 84 PHE A N 1
ATOM 670 C CA . PHE A 1 84 ? -17.421 3.925 4.709 1.00 96.19 84 PHE A CA 1
ATOM 671 C C . PHE A 1 84 ? -18.418 2.832 4.333 1.00 96.19 84 PHE A C 1
ATOM 673 O O . PHE A 1 84 ? -19.584 3.135 4.092 1.00 96.19 84 PHE A O 1
ATOM 680 N N . LYS A 1 85 ? -17.979 1.570 4.259 1.00 96.50 85 LYS A N 1
ATOM 681 C CA . LYS A 1 85 ? -18.831 0.444 3.844 1.00 96.50 85 LYS A CA 1
ATOM 682 C C . LYS A 1 85 ? -18.908 -0.672 4.886 1.00 96.50 85 LYS A C 1
ATOM 684 O O . LYS A 1 85 ? -19.642 -1.632 4.674 1.00 96.50 85 LYS A O 1
ATOM 689 N N . GLY A 1 86 ? -18.154 -0.583 5.984 1.00 95.25 86 GLY A N 1
ATOM 690 C CA . GLY A 1 86 ? -18.117 -1.616 7.022 1.00 95.25 86 GLY A CA 1
ATOM 691 C C . GLY A 1 86 ? -17.522 -2.948 6.555 1.00 95.25 86 GLY A C 1
ATOM 692 O O . GLY A 1 86 ? -17.729 -3.971 7.208 1.00 95.25 86 GLY A O 1
ATOM 693 N N . ILE A 1 87 ? -16.810 -2.972 5.421 1.00 96.75 87 ILE A N 1
ATOM 694 C CA . ILE A 1 87 ? -16.262 -4.218 4.877 1.00 96.75 87 ILE A CA 1
ATOM 695 C C . ILE A 1 87 ? -14.984 -4.563 5.635 1.00 96.75 87 ILE A C 1
ATOM 697 O O . ILE A 1 87 ? -14.030 -3.787 5.647 1.00 96.75 87 ILE A O 1
ATOM 701 N N . GLN A 1 88 ? -14.943 -5.762 6.216 1.00 96.44 88 GLN A N 1
ATOM 702 C CA . GLN A 1 88 ? -13.802 -6.202 7.012 1.00 96.44 88 GLN A CA 1
ATOM 703 C C . GLN A 1 88 ? -12.501 -6.251 6.185 1.00 96.44 88 GLN A C 1
ATOM 705 O O . GLN A 1 88 ? -12.501 -6.705 5.025 1.00 96.44 88 GLN A O 1
ATOM 710 N N . PRO A 1 89 ? -11.382 -5.775 6.757 1.00 96.75 89 PRO A N 1
ATOM 711 C CA . PRO A 1 89 ? -10.091 -5.801 6.096 1.00 96.75 89 PRO A CA 1
ATOM 712 C C . PRO A 1 89 ? -9.564 -7.236 6.028 1.00 96.75 89 PRO A C 1
ATOM 714 O O . PRO A 1 89 ? -9.704 -8.023 6.959 1.00 96.75 89 PRO A O 1
ATOM 717 N N . SER A 1 90 ? -8.930 -7.583 4.912 1.00 97.69 90 SER A N 1
ATOM 718 C CA . SER A 1 90 ? -8.144 -8.811 4.798 1.00 97.69 90 SER A CA 1
ATOM 719 C C . SER A 1 90 ? -6.986 -8.599 3.837 1.00 97.69 90 SER A C 1
ATOM 721 O O . SER A 1 90 ? -7.093 -7.850 2.859 1.00 97.69 90 SER A O 1
ATOM 723 N N . VAL A 1 91 ? -5.876 -9.283 4.108 1.00 97.50 91 VAL A N 1
ATOM 724 C CA . VAL A 1 91 ? -4.669 -9.215 3.274 1.00 97.50 91 VAL A CA 1
ATOM 725 C C . VAL A 1 91 ? -4.972 -9.733 1.865 1.00 97.50 91 VAL A C 1
ATOM 727 O O . VAL A 1 91 ? -4.520 -9.160 0.879 1.00 97.50 91 VAL A O 1
ATOM 730 N N . GLN A 1 92 ? -5.821 -10.755 1.739 1.00 97.44 92 GLN A N 1
ATOM 731 C CA . GLN A 1 92 ? -6.248 -11.320 0.458 1.00 97.44 92 GLN A CA 1
ATOM 732 C C . GLN A 1 92 ? -7.021 -10.301 -0.389 1.00 97.44 92 GLN A C 1
ATOM 734 O O . GLN A 1 92 ? -6.759 -10.183 -1.586 1.00 97.44 92 GLN A O 1
ATOM 739 N N . ARG A 1 93 ? -7.931 -9.524 0.217 1.00 97.75 93 ARG A N 1
ATOM 740 C CA . ARG A 1 93 ? -8.612 -8.428 -0.492 1.00 97.75 93 ARG A CA 1
ATOM 741 C C . ARG A 1 93 ? -7.632 -7.334 -0.900 1.00 97.75 93 ARG A C 1
ATOM 743 O O . ARG A 1 93 ? -7.727 -6.853 -2.024 1.00 97.75 93 ARG A O 1
ATOM 750 N N . CYS A 1 94 ? -6.682 -6.979 -0.033 1.00 98.19 94 CYS A N 1
ATOM 751 C CA . CYS A 1 94 ? -5.638 -6.011 -0.370 1.00 98.19 94 CYS A CA 1
ATOM 752 C C . CYS A 1 94 ? -4.832 -6.474 -1.596 1.00 98.19 94 CYS A C 1
ATOM 754 O O . CYS A 1 94 ? -4.721 -5.729 -2.567 1.00 98.19 94 CYS A O 1
ATOM 756 N N . LYS A 1 95 ? -4.390 -7.743 -1.620 1.00 96.88 95 LYS A N 1
ATOM 757 C CA . LYS A 1 95 ? -3.721 -8.360 -2.781 1.00 96.88 95 LYS A CA 1
ATOM 758 C C . LYS A 1 95 ? -4.584 -8.317 -4.046 1.00 96.88 95 LYS A C 1
ATOM 760 O O . LYS A 1 95 ? -4.065 -8.066 -5.129 1.00 96.88 95 LYS A O 1
ATOM 765 N N . ALA A 1 96 ? -5.888 -8.574 -3.933 1.00 96.44 96 ALA A N 1
ATOM 766 C CA . ALA A 1 96 ? -6.800 -8.549 -5.077 1.00 96.44 96 ALA A CA 1
ATOM 767 C C . ALA A 1 96 ? -6.965 -7.133 -5.659 1.00 96.44 96 ALA A C 1
ATOM 769 O O . ALA A 1 96 ? -6.912 -6.966 -6.878 1.00 96.44 96 ALA A O 1
ATOM 770 N N . ILE A 1 97 ? -7.112 -6.119 -4.798 1.00 97.06 97 ILE A N 1
ATOM 771 C CA . ILE A 1 97 ? -7.140 -4.708 -5.212 1.00 97.06 97 ILE A CA 1
ATOM 772 C C . ILE A 1 97 ? -5.806 -4.338 -5.860 1.00 97.06 97 ILE A C 1
ATOM 774 O O . ILE A 1 97 ? -5.806 -3.831 -6.977 1.00 97.06 97 ILE A O 1
ATOM 778 N N . PHE A 1 98 ? -4.683 -4.686 -5.227 1.00 96.44 98 PHE A N 1
ATOM 779 C CA . PHE A 1 98 ? -3.349 -4.442 -5.768 1.00 96.44 98 PHE A CA 1
ATOM 780 C C . PHE A 1 98 ? -3.192 -5.012 -7.176 1.00 96.44 98 PHE A C 1
ATOM 782 O O . PHE A 1 98 ? -2.826 -4.277 -8.085 1.00 96.44 98 PHE A O 1
ATOM 789 N N . ARG A 1 99 ? -3.531 -6.290 -7.390 1.00 91.81 99 ARG A N 1
ATOM 790 C CA . ARG A 1 99 ? -3.438 -6.935 -8.712 1.00 91.81 99 ARG A CA 1
ATOM 791 C C . ARG A 1 99 ? -4.254 -6.185 -9.767 1.00 91.81 99 ARG A C 1
ATOM 793 O O . ARG A 1 99 ? -3.751 -5.923 -10.858 1.00 91.81 99 ARG A O 1
ATOM 800 N N . LYS A 1 100 ? -5.495 -5.816 -9.434 1.00 92.94 100 LYS A N 1
ATOM 801 C CA . LYS A 1 100 ? -6.385 -5.079 -10.339 1.00 92.94 100 LYS A CA 1
ATOM 802 C C . LYS A 1 100 ? -5.818 -3.702 -10.694 1.00 92.94 100 LYS A C 1
ATOM 804 O O . LYS A 1 100 ? -5.769 -3.348 -11.868 1.00 92.94 100 LYS A O 1
ATOM 809 N N . GLU A 1 101 ? -5.408 -2.930 -9.695 1.00 93.00 101 GLU A N 1
ATOM 810 C CA . GLU A 1 101 ? -4.928 -1.560 -9.896 1.00 93.00 101 GLU A CA 1
ATOM 811 C C . GLU A 1 101 ? -3.554 -1.547 -10.577 1.00 93.00 101 GLU A C 1
ATOM 813 O O . GLU A 1 101 ? -3.320 -0.750 -11.484 1.00 93.00 101 GLU A O 1
ATOM 818 N N . PHE A 1 102 ? -2.674 -2.492 -10.238 1.00 90.25 102 PHE A N 1
ATOM 819 C CA . PHE A 1 102 ? -1.350 -2.596 -10.845 1.00 90.25 102 PHE A CA 1
ATOM 820 C C . PHE A 1 102 ? -1.451 -2.946 -12.331 1.00 90.25 102 PHE A C 1
ATOM 822 O O . PHE A 1 102 ? -0.784 -2.318 -13.151 1.00 90.25 102 PHE A O 1
ATOM 829 N N . ALA A 1 103 ? -2.362 -3.853 -12.708 1.00 85.94 103 ALA A N 1
ATOM 830 C CA . ALA A 1 103 ? -2.660 -4.137 -14.113 1.00 85.94 103 ALA A CA 1
ATOM 831 C C . ALA A 1 103 ? -3.052 -2.865 -14.892 1.00 85.94 103 ALA A C 1
ATOM 833 O O . ALA A 1 103 ? -2.580 -2.651 -16.009 1.00 85.94 103 ALA A O 1
ATOM 834 N N . LEU A 1 104 ? -3.856 -1.977 -14.296 1.00 85.00 104 LEU A N 1
ATOM 835 C CA . LEU A 1 104 ? -4.241 -0.705 -14.919 1.00 85.00 104 LEU A CA 1
ATOM 836 C C . LEU A 1 104 ? -3.074 0.287 -15.022 1.00 85.00 104 LEU A C 1
ATOM 838 O O . LEU A 1 104 ? -2.961 0.983 -16.034 1.00 85.00 104 LEU A O 1
ATOM 842 N N . VAL A 1 105 ? -2.206 0.351 -14.007 1.00 82.12 105 VAL A N 1
ATOM 843 C CA . VAL A 1 105 ? -0.989 1.181 -14.032 1.00 82.12 105 VAL A CA 1
ATOM 844 C C . VAL A 1 105 ? -0.072 0.743 -15.176 1.00 82.12 105 VAL A C 1
ATOM 846 O O . VAL A 1 105 ? 0.409 1.588 -15.929 1.00 82.12 105 VAL A O 1
ATOM 849 N N . ILE A 1 106 ? 0.091 -0.565 -15.383 1.00 72.69 106 ILE A N 1
ATOM 850 C CA . ILE A 1 106 ? 0.930 -1.129 -16.453 1.00 72.69 106 ILE A CA 1
ATOM 851 C C . ILE A 1 106 ? 0.366 -0.844 -17.841 1.00 72.69 106 ILE A C 1
ATOM 853 O O . ILE A 1 106 ? 1.118 -0.488 -18.747 1.00 72.69 106 ILE A O 1
ATOM 857 N N . LEU A 1 107 ? -0.951 -0.971 -18.023 1.00 71.12 107 LEU A N 1
ATOM 858 C CA . LEU A 1 107 ? -1.597 -0.669 -19.304 1.00 71.12 107 LEU A CA 1
ATOM 859 C C . LEU A 1 107 ? -1.398 0.794 -19.729 1.00 71.12 107 LEU A C 1
ATOM 861 O O . LEU A 1 107 ? -1.428 1.096 -20.919 1.00 71.12 107 LEU A O 1
ATOM 865 N N . ARG A 1 108 ? -1.190 1.694 -18.763 1.00 71.31 108 ARG A N 1
ATOM 866 C CA . ARG A 1 108 ? -0.947 3.127 -18.987 1.00 71.31 108 ARG A CA 1
ATOM 867 C C . ARG A 1 108 ? 0.540 3.497 -18.986 1.00 71.31 108 ARG A C 1
ATOM 869 O O . ARG A 1 108 ? 0.885 4.592 -19.427 1.00 71.31 108 ARG A O 1
ATOM 876 N N . ALA A 1 109 ? 1.414 2.618 -18.497 1.00 67.69 109 ALA A N 1
ATOM 877 C CA . ALA A 1 109 ? 2.859 2.806 -18.518 1.00 67.69 109 ALA A CA 1
ATOM 878 C C . ALA A 1 109 ? 3.416 2.648 -19.945 1.00 67.69 109 ALA A C 1
ATOM 880 O O . ALA A 1 109 ? 2.792 2.040 -20.816 1.00 67.69 109 ALA A O 1
ATOM 881 N N . LYS A 1 110 ? 4.609 3.205 -20.207 1.00 62.03 110 LYS A N 1
ATOM 882 C CA . LYS A 1 110 ? 5.266 3.100 -21.523 1.00 62.03 110 LYS A CA 1
ATOM 883 C C . LYS A 1 110 ? 5.318 1.635 -21.973 1.00 62.03 110 LYS A C 1
ATOM 885 O O . LYS A 1 110 ? 5.826 0.790 -21.239 1.00 62.03 110 LYS A O 1
ATOM 890 N N . ALA A 1 111 ? 4.885 1.372 -23.210 1.00 63.38 111 ALA A N 1
ATOM 891 C CA . ALA A 1 111 ? 4.793 0.031 -23.802 1.00 63.38 111 ALA A CA 1
ATOM 892 C C . ALA A 1 111 ? 6.076 -0.815 -23.657 1.00 63.38 111 ALA A C 1
ATOM 894 O O . ALA A 1 111 ? 6.001 -2.035 -23.559 1.00 63.38 111 ALA A O 1
ATOM 895 N N . ALA A 1 112 ? 7.244 -0.168 -23.564 1.00 59.88 112 ALA A N 1
ATOM 896 C CA . ALA A 1 112 ? 8.539 -0.812 -23.344 1.00 59.88 112 ALA A CA 1
ATOM 897 C C . ALA A 1 112 ? 8.630 -1.649 -22.050 1.00 59.88 112 ALA A C 1
ATOM 899 O O . ALA A 1 112 ? 9.415 -2.592 -22.002 1.00 59.88 112 ALA A O 1
ATOM 900 N N . TYR A 1 113 ? 7.842 -1.343 -21.012 1.00 63.88 113 TYR A N 1
ATOM 901 C CA . TYR A 1 113 ? 7.891 -2.075 -19.740 1.00 63.88 113 TYR A CA 1
ATOM 902 C C . TYR A 1 113 ? 6.905 -3.246 -19.656 1.00 63.88 113 TYR A C 1
ATOM 904 O O . TYR A 1 113 ? 7.070 -4.101 -18.787 1.00 63.88 113 TYR A O 1
ATOM 912 N N . GLN A 1 114 ? 5.920 -3.342 -20.559 1.00 66.31 114 GLN A N 1
ATOM 913 C CA . GLN A 1 114 ? 4.879 -4.374 -20.477 1.00 66.31 114 GLN A CA 1
ATOM 914 C C . GLN A 1 114 ? 5.407 -5.818 -20.384 1.00 66.31 114 GLN A C 1
ATOM 916 O O . GLN A 1 114 ? 4.940 -6.531 -19.498 1.00 66.31 114 GLN A O 1
ATOM 921 N N . PRO A 1 115 ? 6.397 -6.262 -21.190 1.00 67.88 115 PRO A N 1
ATOM 922 C CA . PRO A 1 115 ? 6.840 -7.658 -21.154 1.00 67.88 115 PRO A CA 1
ATOM 923 C C . PRO A 1 115 ? 7.448 -8.053 -19.803 1.00 67.88 115 PRO A C 1
ATOM 925 O O . PRO A 1 115 ? 7.192 -9.138 -19.291 1.00 67.88 115 PRO A O 1
ATOM 928 N N . HIS A 1 116 ? 8.224 -7.145 -19.203 1.00 67.94 116 HIS A N 1
ATOM 929 C CA . HIS A 1 116 ? 8.898 -7.396 -17.930 1.00 67.94 116 HIS A CA 1
ATOM 930 C C . HIS A 1 116 ? 7.904 -7.401 -16.766 1.00 67.94 116 HIS A C 1
ATOM 932 O O . HIS A 1 116 ? 8.081 -8.151 -15.807 1.00 67.94 116 HIS A O 1
ATOM 938 N N . ILE A 1 117 ? 6.848 -6.584 -16.845 1.00 66.00 117 ILE A N 1
ATOM 939 C CA . ILE A 1 117 ? 5.869 -6.509 -15.765 1.00 66.00 117 ILE A CA 1
ATOM 940 C C . ILE A 1 117 ? 4.864 -7.664 -15.833 1.00 66.00 117 ILE A C 1
ATOM 942 O O . ILE A 1 117 ? 4.531 -8.209 -14.784 1.00 66.00 117 ILE A O 1
ATOM 946 N N . SER A 1 118 ? 4.434 -8.094 -17.025 1.00 70.00 118 SER A N 1
ATOM 947 C CA . SER A 1 118 ? 3.624 -9.314 -17.169 1.00 70.00 118 SER A CA 1
ATOM 948 C C . SER A 1 118 ? 4.343 -10.525 -16.575 1.00 70.00 118 SER A C 1
ATOM 950 O O . SER A 1 118 ? 3.774 -11.220 -15.742 1.00 70.00 118 SER A O 1
ATOM 952 N N . GLN A 1 119 ? 5.630 -10.696 -16.892 1.00 74.50 119 GLN A N 1
ATOM 953 C CA . GLN A 1 119 ? 6.441 -11.778 -16.330 1.00 74.50 119 GLN A CA 1
ATOM 954 C C . GLN A 1 119 ? 6.569 -11.694 -14.799 1.00 74.50 119 GLN A C 1
ATOM 956 O O . GLN A 1 119 ? 6.510 -12.712 -14.112 1.00 74.50 119 GLN A O 1
ATOM 961 N N . TRP A 1 120 ? 6.749 -10.492 -14.243 1.00 76.50 120 TRP A N 1
ATOM 962 C CA . TRP A 1 120 ? 6.821 -10.312 -12.791 1.00 76.50 120 TRP A CA 1
ATOM 963 C C . TRP A 1 120 ? 5.482 -10.614 -12.107 1.00 76.50 120 TRP A C 1
ATOM 965 O O . TRP A 1 120 ? 5.453 -11.275 -11.070 1.00 76.50 120 TRP A O 1
ATOM 975 N N . LEU A 1 121 ? 4.374 -10.166 -12.703 1.00 70.25 121 LEU A N 1
ATOM 976 C CA . LEU A 1 121 ? 3.029 -10.449 -12.213 1.00 70.25 121 LEU A CA 1
ATOM 977 C C . LEU A 1 121 ? 2.731 -11.947 -12.210 1.00 70.25 121 LEU A C 1
ATOM 979 O O . LEU A 1 121 ? 2.208 -12.431 -11.211 1.00 70.25 121 LEU A O 1
ATOM 983 N N . ASP A 1 122 ? 3.098 -12.667 -13.270 1.00 70.75 122 ASP A N 1
ATOM 984 C CA . ASP A 1 122 ? 2.891 -14.114 -13.373 1.00 70.75 122 ASP A CA 1
ATOM 985 C C . ASP A 1 122 ? 3.671 -14.886 -12.297 1.00 70.75 122 ASP A C 1
ATOM 987 O O . ASP A 1 122 ? 3.157 -15.853 -11.743 1.00 70.75 122 ASP A O 1
ATOM 991 N N . HIS A 1 123 ? 4.877 -14.437 -11.931 1.00 67.94 123 HIS A N 1
ATOM 992 C CA . HIS A 1 123 ? 5.640 -15.026 -10.820 1.00 67.94 123 HIS A CA 1
ATOM 993 C C . HIS A 1 123 ? 5.118 -14.639 -9.429 1.00 67.94 123 HIS A C 1
ATOM 995 O O . HIS A 1 123 ? 5.400 -15.330 -8.452 1.00 67.94 123 HIS A O 1
ATOM 1001 N N . TYR A 1 124 ? 4.374 -13.538 -9.318 1.00 65.88 124 TYR A N 1
ATOM 1002 C CA . TYR A 1 124 ? 3.695 -13.131 -8.086 1.00 65.88 124 TYR A CA 1
ATOM 1003 C C . TYR A 1 124 ? 2.374 -13.901 -7.848 1.00 65.88 124 TYR A C 1
ATOM 1005 O O . TYR A 1 124 ? 1.740 -13.743 -6.791 1.00 65.88 124 TYR A O 1
ATOM 1013 N N . VAL A 1 125 ? 1.902 -14.681 -8.836 1.00 48.34 125 VAL A N 1
ATOM 1014 C CA . VAL A 1 125 ? 0.648 -15.451 -8.754 1.00 48.34 125 VAL A CA 1
ATOM 1015 C C . VAL A 1 125 ? 0.740 -16.586 -7.755 1.00 48.34 125 VAL A C 1
ATOM 1017 O O . VAL A 1 125 ? 1.619 -17.457 -7.899 1.00 48.34 125 VAL A O 1
#

Foldseek 3Di:
DDPPPACFQPQPPPDTDRDDPCCLQAVPPLNQVLCVLLVDHRDPDPDPVVSLVVQCVVNVDPCSVLLSVLLSVLSVVQSCCCVPVVDDDDSVSSVVSSLVVSVVVLVVPDPVCNVVVVVVSVVSD

Sequence (125 aa):
MSNFLTYNCVFCTSMPIEESVTHLFLDCPFAQTCWATLGLIVPHLQDPFLTVVMFKAQLHCPFALEILITMSWSIWSIRNDLIFKGIQPSVQRCKAIFRKEFALVILRAKAAYQPHISQWLDHYV

Organism: Sorghum bicolor (NCBI:txid4558)

pLDDT: mean 87.24, std 13.78, range [36.56, 98.44]

Secondary structure (DSSP, 8-state):
---TT--B-TT--SS--B--HHIIIIISHHHHHHHHTTTPPPP--S-HHHHHHHHHHHH-STTHHHHHHHHHHHHHHHHHHHHHH-PPP-HHHHHHHHHHHHHHHHHHS-GGGHHHHHHHHHHT-

Radius of gyration: 15.43 Å; chains: 1; bounding box: 40×26×45 Å